Protein AF-A0A0D6JTG6-F1 (afdb_monomer_lite)

Sequence (148 aa):
MIPGYRQSSYSCDGDVGGPLAPGESEPNSEPGVGPLDWSNADSLFADDWMGLNWKPPRRLAAVPPTVPASDGLYRIWNSDSDDCLHYIGMSSNLKSRLQTHRRERDGKSYYSYAQLDNHDALHKRQEVETELIGAHWLECERAPTDQF

Structure (mmCIF, N/CA/C/O backbone):
data_AF-A0A0D6JTG6-F1
#
_entry.id   AF-A0A0D6JTG6-F1
#
loop_
_atom_site.group_PDB
_atom_site.id
_atom_site.type_symbol
_atom_site.label_atom_id
_atom_site.label_alt_id
_atom_site.label_comp_id
_atom_site.label_asym_id
_atom_site.label_entity_id
_atom_site.label_seq_id
_atom_site.pdbx_PDB_ins_code
_atom_site.Cartn_x
_atom_site.Cartn_y
_atom_site.Cartn_z
_atom_site.occupancy
_atom_site.B_iso_or_equiv
_atom_site.auth_seq_id
_atom_site.auth_comp_id
_atom_site.auth_asym_id
_atom_site.auth_atom_id
_atom_site.pdbx_PDB_model_num
ATOM 1 N N . MET A 1 1 ? -7.269 -4.226 28.015 1.00 57.56 1 MET A N 1
ATOM 2 C CA . MET A 1 1 ? -8.423 -3.354 28.315 1.00 57.56 1 MET A CA 1
ATOM 3 C C . MET A 1 1 ? -9.147 -3.859 29.557 1.00 57.56 1 MET A C 1
ATOM 5 O O . MET A 1 1 ? -9.201 -5.069 29.739 1.00 57.56 1 MET A O 1
ATOM 9 N N . ILE A 1 2 ? -9.675 -2.964 30.400 1.00 63.00 2 ILE A N 1
ATOM 10 C CA . ILE A 1 2 ? -10.464 -3.328 31.587 1.00 63.00 2 ILE A CA 1
ATOM 11 C C . ILE A 1 2 ? -11.947 -3.420 31.181 1.00 63.00 2 ILE A C 1
ATOM 13 O O . ILE A 1 2 ? -12.487 -2.425 30.699 1.00 63.00 2 ILE A O 1
ATOM 17 N N . PRO A 1 3 ? -12.615 -4.575 31.353 1.00 67.62 3 PRO A N 1
ATOM 18 C CA . PRO A 1 3 ? -14.038 -4.710 31.049 1.00 67.62 3 PRO A CA 1
ATOM 19 C C . PRO A 1 3 ? -14.885 -3.694 31.827 1.00 67.62 3 PRO A C 1
ATOM 21 O O . PRO A 1 3 ? -14.722 -3.555 33.038 1.00 67.62 3 PRO A O 1
ATOM 24 N N . GLY A 1 4 ? -15.798 -3.003 31.137 1.00 71.06 4 GLY A N 1
ATOM 25 C CA . GLY A 1 4 ? -16.704 -2.026 31.754 1.00 71.06 4 GLY A CA 1
ATOM 26 C C . GLY A 1 4 ? -16.075 -0.664 32.062 1.00 71.06 4 GLY A C 1
ATOM 27 O O . GLY A 1 4 ? -16.620 0.075 32.880 1.00 71.06 4 GLY A O 1
ATOM 28 N N . TYR A 1 5 ? -14.943 -0.322 31.440 1.00 76.62 5 TYR A N 1
ATOM 29 C CA . TYR A 1 5 ? -14.252 0.946 31.664 1.00 76.62 5 TYR A CA 1
ATOM 30 C C . TYR A 1 5 ? -14.013 1.705 30.354 1.00 76.62 5 TYR A C 1
ATOM 32 O O . TYR A 1 5 ? -13.443 1.158 29.410 1.00 76.62 5 TYR A O 1
ATOM 40 N N . ARG A 1 6 ? -14.429 2.973 30.332 1.00 75.81 6 ARG A N 1
ATOM 41 C CA . ARG A 1 6 ? -14.195 3.954 29.276 1.00 75.81 6 ARG A CA 1
ATOM 42 C C . ARG A 1 6 ? -12.810 4.559 29.449 1.00 75.81 6 ARG A C 1
ATOM 44 O O . ARG A 1 6 ? -12.480 5.041 30.536 1.00 75.81 6 ARG A O 1
ATOM 51 N N . GLN A 1 7 ? -11.998 4.550 28.402 1.00 72.31 7 GLN A N 1
ATOM 52 C CA . GLN A 1 7 ? -10.669 5.152 28.449 1.00 72.31 7 GLN A CA 1
ATOM 53 C C . GLN A 1 7 ? -10.772 6.673 28.267 1.00 72.31 7 GLN A C 1
ATOM 55 O O . GLN A 1 7 ? -11.623 7.166 27.533 1.00 72.31 7 GLN A O 1
ATOM 60 N N . SER A 1 8 ? -9.908 7.428 28.949 1.00 72.31 8 SER A N 1
ATOM 61 C CA . SER A 1 8 ? -9.802 8.875 28.732 1.00 72.31 8 SER A CA 1
ATOM 62 C C . SER A 1 8 ? -9.342 9.171 27.305 1.00 72.31 8 SER A C 1
ATOM 64 O O . SER A 1 8 ? -8.446 8.494 26.792 1.00 72.31 8 SER A O 1
ATOM 66 N N . SER A 1 9 ? -9.905 10.208 26.692 1.00 66.31 9 SER A N 1
ATOM 67 C CA . SER A 1 9 ? -9.449 10.712 25.396 1.00 66.31 9 SER A CA 1
ATOM 68 C C . SER A 1 9 ? -8.179 11.558 25.540 1.00 66.31 9 SER A C 1
ATOM 70 O O . SER A 1 9 ? -7.673 11.798 26.643 1.00 66.31 9 SER A O 1
ATOM 72 N N . TYR A 1 10 ? -7.677 12.079 24.417 1.00 65.12 10 TYR A N 1
ATOM 73 C CA . TYR A 1 10 ? -6.710 13.170 24.459 1.00 65.12 10 TYR A CA 1
ATOM 74 C C . TYR A 1 10 ? -7.289 14.365 25.227 1.00 65.12 10 TYR A C 1
ATOM 76 O O . TYR A 1 10 ? -8.498 14.612 25.217 1.00 65.12 10 TYR A O 1
ATOM 84 N N . SER A 1 11 ? -6.418 15.130 25.891 1.00 56.84 11 SER A N 1
ATOM 85 C CA . SER A 1 11 ? -6.822 16.253 26.749 1.00 56.84 11 SER A CA 1
ATOM 86 C C . SER A 1 11 ? -7.569 17.365 26.003 1.00 56.84 11 SER A C 1
ATOM 88 O O . SER A 1 11 ? -8.265 18.150 26.640 1.00 56.84 11 SER A O 1
ATOM 90 N N . CYS A 1 12 ? -7.447 17.427 24.673 1.00 62.97 12 CYS A N 1
ATOM 91 C CA . CYS A 1 12 ? -8.198 18.343 23.817 1.00 62.97 12 CYS A CA 1
ATOM 92 C C . CYS A 1 12 ? -9.671 17.955 23.632 1.00 62.97 12 CYS A C 1
ATOM 94 O O . CYS A 1 12 ? -10.481 18.838 23.368 1.00 62.97 12 CYS A O 1
ATOM 96 N N . ASP A 1 13 ? -10.012 16.675 23.797 1.00 65.50 13 ASP A N 1
ATOM 97 C CA . ASP A 1 13 ? -11.355 16.149 23.518 1.00 65.50 13 ASP A CA 1
ATOM 98 C C . ASP A 1 13 ? -12.244 16.131 24.775 1.00 65.50 13 ASP A C 1
ATOM 100 O O . ASP A 1 13 ? -13.464 16.050 24.679 1.00 65.50 13 ASP A O 1
ATOM 104 N N . GLY A 1 14 ? -11.647 16.289 25.964 1.00 64.75 14 GLY A N 1
ATOM 105 C CA . GLY A 1 14 ? -12.373 16.527 27.216 1.00 64.75 14 GLY A CA 1
ATOM 106 C C . GLY A 1 14 ? -13.062 15.308 27.840 1.00 64.75 14 GLY A C 1
ATOM 107 O O . GLY A 1 14 ? -13.709 15.469 28.877 1.00 64.75 14 GLY A O 1
ATOM 108 N N . ASP A 1 15 ? -12.913 14.101 27.283 1.00 66.94 15 ASP A N 1
ATOM 109 C CA . ASP A 1 15 ? -13.476 12.887 27.874 1.00 66.94 15 ASP A CA 1
ATOM 110 C C . ASP A 1 15 ? -12.576 12.338 28.990 1.00 66.94 15 ASP A C 1
ATOM 112 O O . ASP A 1 15 ? -11.446 11.886 28.777 1.00 66.94 15 ASP A O 1
ATOM 116 N N . VAL A 1 16 ? -13.112 12.338 30.210 1.00 72.56 16 VAL A N 1
ATOM 117 C CA . VAL A 1 16 ? -12.478 11.724 31.381 1.00 72.56 16 VAL A CA 1
ATOM 118 C C . VAL A 1 16 ? -12.899 10.257 31.458 1.00 72.56 16 VAL A C 1
ATOM 120 O O . VAL A 1 16 ? -14.090 9.953 31.488 1.00 72.56 16 VAL A O 1
ATOM 123 N N . GLY A 1 17 ? -11.922 9.349 31.499 1.00 75.50 17 GLY A N 1
ATOM 124 C CA . GLY A 1 17 ? -12.163 7.915 31.625 1.00 75.50 17 GLY A CA 1
ATOM 125 C C . GLY A 1 17 ? -12.903 7.549 32.912 1.00 75.50 17 GLY A C 1
ATOM 126 O O . GLY A 1 17 ? -12.751 8.192 33.954 1.00 75.50 17 GLY A O 1
ATOM 127 N N . GLY A 1 18 ? -13.716 6.499 32.850 1.00 81.50 18 GLY A N 1
ATOM 128 C CA . GLY A 1 18 ? -14.611 6.118 33.937 1.00 81.50 18 GLY A CA 1
ATOM 129 C C . GLY A 1 18 ? -15.398 4.844 33.639 1.00 81.50 18 GLY A C 1
ATOM 130 O O . GLY A 1 18 ? -15.259 4.275 32.563 1.00 81.50 18 GLY A O 1
ATOM 131 N N . PRO A 1 19 ? -16.216 4.353 34.578 1.00 79.94 19 PRO A N 1
ATOM 132 C CA . PRO A 1 19 ? -17.054 3.178 34.351 1.00 79.94 19 PRO A CA 1
ATOM 133 C C . PRO A 1 19 ? -18.032 3.405 33.188 1.00 79.94 19 PRO A C 1
ATOM 135 O O . PRO A 1 19 ? -18.659 4.460 33.120 1.00 79.94 19 PRO A O 1
ATOM 138 N N . LEU A 1 20 ? -18.184 2.413 32.309 1.00 77.31 20 LEU A N 1
ATOM 139 C CA . LEU A 1 20 ? -19.211 2.415 31.261 1.00 77.31 20 LEU A CA 1
ATOM 140 C C . LEU A 1 20 ? -20.590 2.166 31.880 1.00 77.31 20 LEU A C 1
ATOM 142 O O . LEU A 1 20 ? -20.732 1.331 32.782 1.00 77.31 20 LEU A O 1
ATOM 146 N N . ALA A 1 21 ? -21.617 2.857 31.385 1.00 77.75 21 ALA A N 1
ATOM 147 C CA . ALA A 1 21 ? -22.990 2.546 31.761 1.00 77.75 21 ALA A CA 1
ATOM 148 C C . ALA A 1 21 ? -23.427 1.186 31.169 1.00 77.75 21 ALA A C 1
ATOM 150 O O . ALA A 1 21 ? -22.858 0.718 30.177 1.00 77.75 21 ALA A O 1
ATOM 151 N N . PRO A 1 22 ? -24.451 0.521 31.738 1.00 74.88 22 PRO A N 1
ATOM 152 C CA . PRO A 1 22 ? -24.979 -0.716 31.170 1.00 74.88 22 PRO A CA 1
ATOM 153 C C . PRO A 1 22 ? -25.423 -0.516 29.712 1.00 74.88 22 PRO A C 1
ATOM 155 O O . PRO A 1 22 ? -26.343 0.254 29.445 1.00 74.88 22 PRO A O 1
ATOM 158 N N . GLY A 1 23 ? -24.781 -1.225 28.780 1.00 72.44 23 GLY A N 1
ATOM 159 C CA . GLY A 1 23 ? -25.061 -1.137 27.342 1.00 72.44 23 GLY A CA 1
ATOM 160 C C . GLY A 1 23 ? -24.149 -0.191 26.554 1.00 72.44 23 GLY A C 1
ATOM 161 O O . GLY A 1 23 ? -24.258 -0.158 25.332 1.00 72.44 23 GLY A O 1
ATOM 162 N N . GLU A 1 24 ? -23.236 0.531 27.208 1.00 73.19 24 GLU A N 1
ATOM 163 C CA . GLU A 1 24 ? -22.180 1.283 26.525 1.00 73.19 24 GLU A CA 1
ATOM 164 C C . GLU A 1 24 ? -20.966 0.390 26.234 1.00 73.19 24 GLU A C 1
ATOM 166 O O . GLU A 1 24 ? -20.562 -0.438 27.055 1.00 73.19 24 GLU A O 1
ATOM 171 N N . SER A 1 25 ? -20.362 0.579 25.061 1.00 65.88 25 SER A N 1
ATOM 172 C CA . SER A 1 25 ? -19.098 -0.041 24.663 1.00 65.88 25 SER A CA 1
ATOM 173 C C . SER A 1 25 ? -18.026 1.029 24.504 1.00 65.88 25 SER A C 1
ATOM 175 O O . SER A 1 25 ? -18.289 2.086 23.932 1.00 65.88 25 SER A O 1
ATOM 177 N N . GLU A 1 26 ? -16.810 0.751 24.965 1.00 68.88 26 GLU A N 1
ATOM 178 C CA . GLU A 1 26 ? -15.663 1.612 24.689 1.00 68.88 26 GLU A CA 1
ATOM 179 C C . GLU A 1 26 ? -15.258 1.427 23.206 1.00 68.88 26 GLU A C 1
ATOM 181 O O . GLU A 1 26 ? -15.013 0.303 22.776 1.00 68.88 26 GLU A O 1
ATOM 186 N N . PRO A 1 27 ? -15.201 2.484 22.377 1.00 61.56 27 PRO A N 1
ATOM 187 C CA . PRO A 1 27 ? -14.863 2.346 20.954 1.00 61.56 27 PRO A CA 1
ATOM 188 C C . PRO A 1 27 ? -13.476 1.733 20.717 1.00 61.56 27 PRO A C 1
ATOM 190 O O . PRO A 1 27 ? -13.258 1.023 19.740 1.00 61.56 27 PRO A O 1
ATOM 193 N N . ASN A 1 28 ? -12.540 1.939 21.648 1.00 62.94 28 ASN A N 1
ATOM 194 C CA . ASN A 1 28 ? -11.220 1.306 21.606 1.00 62.94 28 ASN A CA 1
ATOM 195 C C . ASN A 1 28 ? -11.238 -0.187 21.999 1.00 62.94 28 ASN A C 1
ATOM 197 O O . ASN A 1 28 ? -10.177 -0.803 22.083 1.00 62.94 28 ASN A O 1
ATOM 201 N N . SER A 1 29 ? -12.411 -0.769 22.298 1.00 66.38 29 SER A N 1
ATOM 202 C CA . SER A 1 29 ? -12.602 -2.198 22.613 1.00 66.38 29 SER A CA 1
ATOM 203 C C . SER A 1 29 ? -12.781 -3.070 21.394 1.00 66.38 29 SER A C 1
ATOM 205 O O . SER A 1 29 ? -12.874 -4.290 21.554 1.00 66.38 29 SER A O 1
ATOM 207 N N . GLU A 1 30 ? -12.932 -2.468 20.216 1.00 72.94 30 GLU A N 1
ATOM 208 C CA . GLU A 1 30 ? -13.185 -3.242 19.018 1.00 72.94 30 GLU A CA 1
ATOM 209 C C . GLU A 1 30 ? -12.064 -4.261 18.784 1.00 72.94 30 GLU A C 1
ATOM 211 O O . GLU A 1 30 ? -10.885 -3.951 18.978 1.00 72.94 30 GLU A O 1
ATOM 216 N N . PRO A 1 31 ? -12.417 -5.501 18.406 1.00 78.75 31 PRO A N 1
ATOM 217 C CA . PRO A 1 31 ? -11.420 -6.483 18.040 1.00 78.75 31 PRO A CA 1
ATOM 218 C C . PRO A 1 31 ? -10.653 -6.006 16.803 1.00 78.75 31 PRO A C 1
ATOM 220 O O . PRO A 1 31 ? -11.234 -5.448 15.865 1.00 78.75 31 PRO A O 1
ATOM 223 N N . GLY A 1 32 ? -9.351 -6.284 16.812 1.00 82.31 32 GLY A N 1
ATOM 224 C CA . GLY A 1 32 ? -8.501 -6.173 15.634 1.00 82.31 32 GLY A CA 1
ATOM 225 C C . GLY A 1 32 ? -8.929 -7.139 14.529 1.00 82.31 32 GLY A C 1
ATOM 226 O O . GLY A 1 32 ? -9.889 -7.905 14.666 1.00 82.31 32 GLY A O 1
ATOM 227 N N . VAL A 1 33 ? -8.206 -7.115 13.416 1.00 85.31 33 VAL A N 1
ATOM 228 C CA . VAL A 1 33 ? -8.586 -7.893 12.226 1.00 85.31 33 VAL A CA 1
ATOM 229 C C . VAL A 1 33 ? -8.169 -9.360 12.316 1.00 85.31 33 VAL A C 1
ATOM 231 O O . VAL A 1 33 ? -8.736 -10.207 11.627 1.00 85.31 33 VAL A O 1
ATOM 234 N N . GLY A 1 34 ? -7.210 -9.665 13.193 1.00 86.12 34 GLY A N 1
ATOM 235 C CA . GLY A 1 34 ? -6.520 -10.952 13.195 1.00 86.12 34 GLY A CA 1
ATOM 236 C C . GLY A 1 34 ? -5.492 -11.050 12.059 1.00 86.12 34 GLY A C 1
ATOM 237 O O . GLY A 1 34 ? -5.339 -10.101 11.292 1.00 86.12 34 GLY A O 1
ATOM 238 N N . PRO A 1 35 ? -4.759 -12.173 11.974 1.00 89.44 35 PRO A N 1
ATOM 239 C CA . PRO A 1 35 ? -3.759 -12.368 10.932 1.00 89.44 35 PRO A CA 1
ATOM 240 C C . PRO A 1 35 ? -4.412 -12.464 9.550 1.00 89.44 35 PRO A C 1
ATOM 242 O O . PRO A 1 35 ? -5.515 -13.003 9.405 1.00 89.44 35 PRO A O 1
ATOM 245 N N . LEU A 1 36 ? -3.699 -11.987 8.534 1.00 93.12 36 LEU A N 1
ATOM 246 C CA . LEU A 1 36 ? -4.042 -12.224 7.134 1.00 93.12 36 LEU A CA 1
ATOM 247 C C . LEU A 1 36 ? -3.972 -13.725 6.788 1.00 93.12 36 LEU A C 1
ATOM 249 O O . LEU A 1 36 ? -3.497 -14.555 7.559 1.00 93.12 36 LEU A O 1
ATOM 253 N N . ASP A 1 37 ? -4.424 -14.084 5.588 1.00 91.19 37 ASP A N 1
ATOM 254 C CA . ASP A 1 37 ? -4.419 -15.474 5.100 1.00 91.19 37 ASP A CA 1
ATOM 255 C C . ASP A 1 37 ? -3.016 -15.962 4.676 1.00 91.19 37 ASP A C 1
ATOM 257 O O . ASP A 1 37 ? -2.801 -17.144 4.440 1.00 91.19 37 ASP A O 1
ATOM 261 N N . TRP A 1 38 ? -2.036 -15.053 4.557 1.00 94.75 38 TRP A N 1
ATOM 262 C CA . TRP A 1 38 ? -0.655 -15.340 4.114 1.00 94.75 38 TRP A CA 1
ATOM 263 C C . TRP A 1 38 ? -0.541 -16.018 2.734 1.00 94.75 38 TRP A C 1
ATOM 265 O O . TRP A 1 38 ? 0.544 -16.426 2.316 1.00 94.75 38 TRP A O 1
ATOM 275 N N . SER A 1 39 ? -1.641 -16.090 1.984 1.00 95.12 39 SER A N 1
ATOM 276 C CA . SER A 1 39 ? -1.665 -16.557 0.603 1.00 95.12 39 SER A CA 1
ATOM 277 C C . SER A 1 39 ? -0.672 -15.763 -0.253 1.00 95.12 39 SER A C 1
ATOM 279 O O . SER A 1 39 ? -0.678 -14.532 -0.246 1.00 95.12 39 SER A O 1
ATOM 281 N N . ASN A 1 40 ? 0.192 -16.476 -0.980 1.00 95.56 40 ASN A N 1
ATOM 282 C CA . ASN A 1 40 ? 1.234 -15.913 -1.847 1.00 95.56 40 ASN A CA 1
ATOM 283 C C . ASN A 1 40 ? 2.190 -14.934 -1.140 1.00 95.56 40 ASN A C 1
ATOM 285 O O . ASN A 1 40 ? 2.602 -13.957 -1.754 1.00 95.56 40 ASN A O 1
ATOM 289 N N . ALA A 1 41 ? 2.529 -15.157 0.137 1.00 95.19 41 ALA A N 1
ATOM 290 C CA . ALA A 1 41 ? 3.341 -14.235 0.946 1.00 95.19 41 ALA A CA 1
ATOM 291 C C . ALA A 1 41 ? 4.691 -13.819 0.316 1.00 95.19 41 ALA A C 1
ATOM 293 O O . ALA A 1 41 ? 5.107 -12.676 0.505 1.00 95.19 41 ALA A O 1
ATOM 294 N N . ASP A 1 42 ? 5.321 -14.705 -0.458 1.00 94.38 42 ASP A N 1
ATOM 295 C CA . ASP A 1 42 ? 6.582 -14.495 -1.195 1.00 94.38 42 ASP A CA 1
ATOM 296 C C . ASP A 1 42 ? 6.412 -13.675 -2.490 1.00 94.38 42 ASP A C 1
ATOM 298 O O . ASP A 1 42 ? 7.357 -13.147 -3.069 1.00 94.38 42 ASP A O 1
ATOM 302 N N . SER A 1 43 ? 5.178 -13.516 -2.962 1.00 94.81 43 SER A N 1
ATOM 303 C CA . SER A 1 43 ? 4.874 -12.915 -4.256 1.00 94.81 43 SER A CA 1
ATOM 304 C C . SER A 1 43 ? 4.383 -11.476 -4.088 1.00 94.81 43 SER A C 1
ATOM 306 O O . SER A 1 43 ? 3.211 -11.165 -4.306 1.00 94.81 43 SER A O 1
ATOM 308 N N . LEU A 1 44 ? 5.301 -10.567 -3.739 1.00 95.00 44 LEU A N 1
ATOM 309 C CA . LEU A 1 44 ? 5.025 -9.165 -3.362 1.00 95.00 44 LEU A CA 1
ATOM 310 C C . LEU A 1 44 ? 4.182 -8.357 -4.356 1.00 95.00 44 LEU A C 1
ATOM 312 O O . LEU A 1 44 ? 3.557 -7.364 -3.974 1.00 95.00 44 LEU A O 1
ATOM 316 N N . PHE A 1 45 ? 4.188 -8.744 -5.632 1.00 95.12 45 PHE A N 1
ATOM 317 C CA . PHE A 1 45 ? 3.475 -8.067 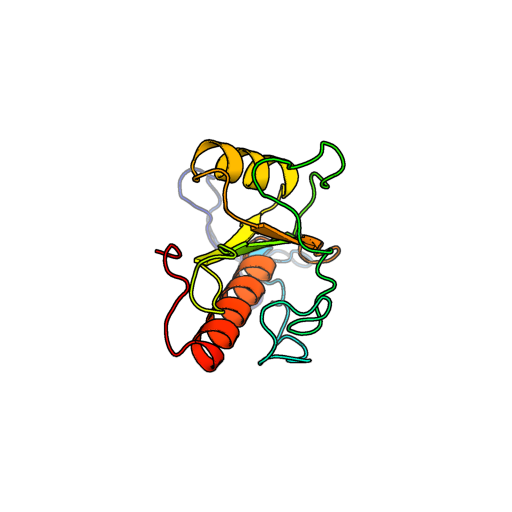-6.718 1.00 95.12 45 PHE A CA 1
ATOM 318 C C . PHE A 1 45 ? 2.231 -8.819 -7.194 1.00 95.12 45 PHE A C 1
ATOM 320 O O . PHE A 1 45 ? 1.550 -8.327 -8.093 1.00 95.12 45 PHE A O 1
ATOM 327 N N . ALA A 1 46 ? 1.914 -9.975 -6.604 1.00 96.12 46 ALA A N 1
ATOM 328 C CA . ALA A 1 46 ? 0.733 -10.747 -6.960 1.00 96.12 46 ALA A CA 1
ATOM 329 C C . ALA A 1 46 ? -0.551 -9.946 -6.696 1.00 96.12 46 ALA A C 1
ATOM 331 O O . ALA A 1 46 ? -0.620 -9.129 -5.766 1.00 96.12 46 ALA A O 1
ATOM 332 N N . ASP A 1 47 ? -1.564 -10.173 -7.532 1.00 96.88 47 ASP A N 1
ATOM 333 C CA . ASP A 1 47 ? -2.872 -9.514 -7.428 1.00 96.88 47 ASP A CA 1
ATOM 334 C C . ASP A 1 47 ? -3.681 -10.011 -6.209 1.00 96.88 47 ASP A C 1
ATOM 336 O O . ASP A 1 47 ? -4.655 -9.380 -5.808 1.00 96.88 47 ASP A O 1
ATOM 340 N N . ASP A 1 48 ? -3.252 -11.110 -5.588 1.00 96.88 48 ASP A N 1
ATOM 341 C CA . ASP A 1 48 ? -3.826 -11.745 -4.396 1.00 96.88 48 ASP A CA 1
ATOM 342 C C . ASP A 1 48 ? -2.824 -11.847 -3.223 1.00 96.88 48 ASP A C 1
ATOM 344 O O . ASP A 1 48 ? -3.024 -12.632 -2.295 1.00 96.88 48 ASP A O 1
ATOM 348 N N . TRP A 1 49 ? -1.748 -11.048 -3.245 1.00 97.69 49 TRP A N 1
ATOM 349 C CA . TRP A 1 49 ? -0.713 -11.036 -2.202 1.00 97.69 49 TRP A CA 1
ATOM 350 C C . TRP A 1 49 ? -1.311 -10.860 -0.797 1.00 97.69 49 TRP A C 1
ATOM 352 O O . TRP A 1 49 ? -2.056 -9.907 -0.538 1.00 97.69 49 TRP A O 1
ATOM 362 N N . MET A 1 50 ? -0.962 -11.780 0.105 1.00 96.69 50 MET A N 1
ATOM 363 C CA . MET A 1 50 ? -1.454 -11.880 1.484 1.00 96.69 50 MET A CA 1
ATOM 364 C C . MET A 1 50 ? -2.984 -12.028 1.587 1.00 96.69 50 MET A C 1
ATOM 366 O O . MET A 1 50 ? -3.594 -11.611 2.571 1.00 96.69 50 MET A O 1
ATOM 370 N N . GLY A 1 51 ? -3.621 -12.609 0.563 1.00 95.31 51 GLY A N 1
ATOM 371 C CA . GLY A 1 51 ? -5.072 -12.822 0.503 1.00 95.31 51 GLY A CA 1
ATOM 372 C C . GLY A 1 51 ? -5.886 -11.558 0.200 1.00 95.31 51 GLY A C 1
ATOM 373 O O . GLY A 1 51 ? -7.114 -11.566 0.308 1.00 95.31 51 GLY A O 1
ATOM 374 N N . LEU A 1 52 ? -5.229 -10.457 -0.177 1.00 95.69 52 LEU A N 1
ATOM 375 C CA . LEU A 1 52 ? -5.875 -9.179 -0.477 1.00 95.69 52 LEU A CA 1
ATOM 376 C C . LEU A 1 52 ? -6.081 -9.001 -1.984 1.00 95.69 52 LEU A C 1
ATOM 378 O O . LEU A 1 52 ? -5.209 -9.318 -2.778 1.00 95.69 52 LEU A O 1
ATOM 382 N N . ASN A 1 53 ? -7.211 -8.414 -2.389 1.00 96.06 53 ASN A N 1
ATOM 383 C CA . ASN A 1 53 ? -7.535 -8.151 -3.799 1.00 96.06 53 ASN A CA 1
ATOM 384 C C . ASN A 1 53 ? -6.853 -6.867 -4.310 1.00 96.06 53 ASN A C 1
ATOM 386 O O . ASN A 1 53 ? -7.477 -5.798 -4.397 1.00 96.06 53 ASN A O 1
ATOM 390 N N . TRP A 1 54 ? -5.567 -6.974 -4.635 1.00 97.75 54 TRP A N 1
ATOM 391 C CA . TRP A 1 54 ? -4.768 -5.897 -5.203 1.00 97.75 54 TRP A CA 1
ATOM 392 C C . TRP A 1 54 ? -5.178 -5.612 -6.646 1.00 97.75 54 TRP A C 1
ATOM 394 O O . TRP A 1 54 ? -5.336 -6.497 -7.482 1.00 97.75 54 TRP A O 1
ATOM 404 N N . LYS A 1 55 ? -5.348 -4.331 -6.976 1.00 97.12 55 LYS A N 1
ATOM 405 C CA . LYS A 1 55 ? -5.646 -3.925 -8.351 1.00 97.12 55 LYS A CA 1
ATOM 406 C C . LYS A 1 55 ? -4.404 -4.016 -9.237 1.00 97.12 55 LYS A C 1
ATOM 408 O O . LYS A 1 55 ? -3.307 -3.728 -8.749 1.00 97.12 55 LYS A O 1
ATOM 413 N N . PRO A 1 56 ? -4.580 -4.282 -10.547 1.00 96.00 56 PRO A N 1
ATOM 414 C CA . PRO A 1 56 ? -3.463 -4.356 -11.474 1.00 96.00 56 PRO A CA 1
ATOM 415 C C . PRO A 1 56 ? -2.559 -3.120 -11.388 1.00 96.00 56 PRO A C 1
ATOM 417 O O . PRO A 1 56 ? -3.075 -1.995 -11.274 1.00 96.00 56 PRO A O 1
ATOM 420 N N . PRO A 1 57 ? -1.232 -3.308 -11.460 1.00 95.12 57 PRO A N 1
ATOM 421 C CA . PRO A 1 57 ? -0.262 -2.241 -11.284 1.00 95.12 57 PRO A CA 1
ATOM 422 C C . PRO A 1 57 ? -0.428 -1.147 -12.340 1.00 95.12 57 PRO A C 1
ATOM 424 O O . PRO A 1 57 ? -0.683 -1.406 -13.518 1.00 95.12 57 PRO A O 1
ATOM 427 N N . ARG A 1 58 ? -0.263 0.111 -11.926 1.00 95.12 58 ARG A N 1
ATOM 428 C CA . ARG A 1 58 ? -0.313 1.282 -12.814 1.00 95.12 58 ARG A CA 1
ATOM 429 C C . ARG A 1 58 ? 0.826 2.235 -12.502 1.00 95.12 58 ARG A C 1
ATOM 431 O O . ARG A 1 58 ? 1.329 2.268 -11.387 1.00 95.12 58 ARG A O 1
ATOM 438 N N . ARG A 1 59 ? 1.201 3.065 -13.476 1.00 94.81 59 ARG A N 1
ATOM 439 C CA . ARG A 1 59 ? 2.172 4.142 -13.245 1.00 94.81 59 ARG A CA 1
ATOM 440 C C . ARG A 1 59 ? 1.600 5.174 -12.283 1.00 94.81 59 ARG A C 1
ATOM 442 O O . ARG A 1 59 ? 0.508 5.695 -12.517 1.00 94.81 59 ARG A O 1
ATOM 449 N N . LEU A 1 60 ? 2.375 5.538 -11.268 1.00 94.75 60 LEU A N 1
ATOM 450 C CA . LEU A 1 60 ? 2.015 6.562 -10.290 1.00 94.75 60 LEU A CA 1
ATOM 451 C C . LEU A 1 60 ? 1.841 7.934 -10.953 1.00 94.75 60 LEU A C 1
ATOM 453 O O . LEU A 1 60 ? 0.934 8.678 -10.602 1.00 94.75 60 LEU A O 1
ATOM 457 N N . ALA A 1 61 ? 2.601 8.242 -12.007 1.00 93.94 61 ALA A N 1
ATOM 458 C CA . ALA A 1 61 ? 2.394 9.456 -12.803 1.00 93.94 61 ALA A CA 1
ATOM 459 C C . ALA A 1 61 ? 0.975 9.563 -13.412 1.00 93.94 61 ALA A C 1
ATOM 461 O O . ALA A 1 61 ? 0.499 10.663 -13.696 1.00 93.94 61 ALA A O 1
ATOM 462 N N . ALA A 1 62 ? 0.279 8.434 -13.583 1.00 91.50 62 ALA A N 1
ATOM 463 C CA . ALA A 1 62 ? -1.002 8.327 -14.272 1.00 91.50 62 ALA A CA 1
ATOM 464 C C . ALA A 1 62 ? -2.159 7.896 -13.348 1.00 91.50 62 ALA A C 1
ATOM 466 O O . ALA A 1 62 ? -3.063 7.197 -13.806 1.00 91.50 62 ALA A O 1
ATOM 467 N N . VAL A 1 63 ? -2.162 8.306 -12.066 1.00 92.44 63 VAL A N 1
ATOM 468 C CA . VAL A 1 63 ? -3.291 8.024 -11.150 1.00 92.44 63 VAL A CA 1
ATOM 469 C C . VAL A 1 63 ? -4.610 8.539 -11.758 1.00 92.44 63 VAL A C 1
ATOM 471 O O . VAL A 1 63 ? -4.792 9.758 -11.872 1.00 92.44 63 VAL A O 1
ATOM 474 N N . PRO A 1 64 ? -5.551 7.650 -12.129 1.00 91.75 64 PRO A N 1
ATOM 475 C CA . PRO A 1 64 ? -6.798 8.037 -12.764 1.00 91.75 64 PRO A CA 1
ATOM 476 C C . PRO A 1 64 ? -7.806 8.563 -11.731 1.00 91.75 64 PRO A C 1
ATOM 478 O O . PRO A 1 64 ? -7.744 8.215 -10.548 1.00 91.75 64 PRO A O 1
ATOM 481 N N . PRO A 1 65 ? -8.810 9.342 -12.165 1.00 89.44 65 PRO A N 1
ATOM 482 C CA . PRO A 1 65 ? -9.867 9.828 -11.280 1.00 89.44 65 PRO A CA 1
ATOM 483 C C . PRO A 1 65 ? -10.758 8.713 -10.710 1.00 89.44 65 PRO A C 1
ATOM 485 O O . PRO A 1 65 ? -11.473 8.980 -9.744 1.00 89.44 65 PRO A O 1
ATOM 488 N N . THR A 1 66 ? -10.705 7.508 -11.294 1.00 92.50 66 THR A N 1
ATOM 489 C CA . THR A 1 66 ? -11.479 6.314 -10.916 1.00 92.50 66 THR A CA 1
ATOM 490 C C . THR A 1 66 ? -10.938 5.584 -9.690 1.00 92.50 66 THR A C 1
ATOM 492 O O . THR A 1 66 ? -11.576 4.641 -9.237 1.00 92.50 66 THR A O 1
ATOM 495 N N . VAL A 1 67 ? -9.763 5.962 -9.172 1.00 94.62 67 VAL A N 1
ATOM 496 C CA . VAL A 1 67 ? -9.293 5.433 -7.884 1.00 94.62 67 VAL A CA 1
ATOM 497 C C . VAL A 1 67 ? -10.316 5.807 -6.805 1.00 94.62 67 VAL A C 1
ATOM 499 O O . VAL A 1 67 ? -10.725 6.973 -6.751 1.00 94.62 67 VAL A O 1
ATOM 502 N N . PRO A 1 68 ? -10.743 4.851 -5.966 1.00 94.12 68 PRO A N 1
ATOM 503 C CA . PRO A 1 68 ? -11.759 5.097 -4.956 1.00 94.12 68 PRO A CA 1
ATOM 504 C C . PRO A 1 68 ? -11.264 6.085 -3.894 1.00 94.12 68 PRO A C 1
ATOM 506 O O . PRO A 1 68 ? -10.099 6.087 -3.497 1.00 94.12 68 PRO A O 1
ATOM 509 N N . ALA A 1 69 ? -12.173 6.930 -3.414 1.00 94.62 69 ALA A N 1
ATOM 510 C CA . ALA A 1 69 ? -11.958 7.782 -2.246 1.00 94.62 69 ALA A CA 1
ATOM 511 C C . ALA A 1 69 ? -12.426 7.057 -0.972 1.00 94.62 69 ALA A C 1
ATOM 513 O O . ALA A 1 69 ? -13.199 7.610 -0.198 1.00 94.62 69 ALA A O 1
ATOM 514 N N . SER A 1 70 ? -12.014 5.798 -0.825 1.00 92.81 70 SER A N 1
ATOM 515 C CA . SER A 1 70 ? -12.358 4.925 0.297 1.00 92.81 70 SER A CA 1
ATOM 516 C C . SER A 1 70 ? -11.107 4.479 1.042 1.00 92.81 70 SER A C 1
ATOM 518 O O . SER A 1 70 ? -9.977 4.692 0.576 1.00 92.81 70 SER A O 1
ATOM 520 N N . ASP A 1 71 ? -11.350 3.801 2.156 1.00 93.81 71 ASP A N 1
ATOM 521 C CA . ASP A 1 71 ? -10.344 3.134 2.959 1.00 93.81 71 ASP A CA 1
ATOM 522 C C . ASP A 1 71 ? -9.648 2.010 2.180 1.00 93.81 71 ASP A C 1
ATOM 524 O O . ASP A 1 71 ? -10.256 1.309 1.359 1.00 93.81 71 ASP A O 1
ATOM 528 N N . GLY A 1 72 ? -8.356 1.836 2.443 1.00 95.31 72 GLY A N 1
ATOM 529 C CA . GLY A 1 72 ? -7.597 0.712 1.922 1.00 95.31 72 GLY A CA 1
ATOM 530 C C . GLY A 1 72 ? -6.089 0.843 2.078 1.00 95.31 72 GLY A C 1
ATOM 531 O O . GLY A 1 72 ? -5.574 1.715 2.783 1.00 95.31 72 GLY A O 1
ATOM 532 N N . LEU A 1 73 ? -5.397 -0.046 1.377 1.00 97.06 73 LEU A N 1
ATOM 533 C CA . LEU A 1 73 ? -3.947 -0.190 1.356 1.00 97.06 73 LEU A CA 1
ATOM 534 C C . LEU A 1 73 ? -3.407 0.128 -0.031 1.00 97.06 73 LEU A C 1
ATOM 536 O O . LEU A 1 73 ? -4.100 -0.028 -1.039 1.00 97.06 73 LEU A O 1
ATOM 540 N N . TYR A 1 74 ? -2.153 0.543 -0.096 1.00 97.69 74 TYR A N 1
ATOM 541 C CA . TYR A 1 74 ? -1.433 0.745 -1.340 1.00 97.69 74 TYR A CA 1
ATOM 542 C C . TYR A 1 74 ? 0.031 0.344 -1.191 1.00 97.69 74 TYR A C 1
ATOM 544 O O . TYR A 1 74 ? 0.617 0.439 -0.116 1.00 97.69 74 TYR A O 1
ATOM 552 N N . ARG A 1 75 ? 0.620 -0.085 -2.304 1.00 97.75 75 ARG A N 1
ATOM 553 C CA . ARG A 1 75 ? 2.036 -0.433 -2.423 1.00 97.75 75 ARG A CA 1
ATOM 554 C C . ARG A 1 75 ? 2.650 0.332 -3.592 1.00 97.75 75 ARG A C 1
ATOM 556 O O . ARG A 1 75 ? 1.966 0.549 -4.596 1.00 97.75 75 ARG A O 1
ATOM 563 N N . ILE A 1 76 ? 3.896 0.777 -3.447 1.00 96.44 76 ILE A N 1
ATOM 564 C CA . ILE A 1 76 ? 4.645 1.567 -4.438 1.00 96.44 76 ILE A CA 1
ATOM 565 C C . ILE A 1 76 ? 6.035 0.956 -4.614 1.00 96.44 76 ILE A C 1
ATOM 567 O O . ILE A 1 76 ? 6.658 0.534 -3.642 1.00 96.44 76 ILE A O 1
ATOM 571 N N . TRP A 1 77 ? 6.517 0.913 -5.852 1.00 95.31 77 TRP A N 1
ATOM 572 C CA . TRP A 1 77 ? 7.842 0.407 -6.220 1.00 95.31 77 TRP A CA 1
ATOM 573 C C . TRP A 1 77 ? 8.300 1.031 -7.538 1.00 95.31 77 TRP A C 1
ATOM 575 O O . TRP A 1 77 ? 7.498 1.648 -8.244 1.00 95.31 77 TRP A O 1
ATOM 585 N N . ASN A 1 78 ? 9.571 0.866 -7.892 1.00 91.56 78 ASN A N 1
ATOM 586 C CA . ASN A 1 78 ? 10.085 1.233 -9.209 1.00 91.56 78 ASN A CA 1
ATOM 587 C C . ASN A 1 78 ? 10.254 -0.030 -10.070 1.00 91.56 78 ASN A C 1
ATOM 589 O O . ASN A 1 78 ? 10.556 -1.095 -9.554 1.00 91.56 78 ASN A O 1
ATOM 593 N N . SER A 1 79 ? 10.055 0.066 -11.391 1.00 79.75 79 SER A N 1
ATOM 594 C CA . SER A 1 79 ? 10.328 -1.071 -12.297 1.00 79.75 79 SER A CA 1
ATOM 595 C C . SER A 1 79 ? 11.815 -1.338 -12.503 1.00 79.75 79 SER A C 1
ATOM 597 O O . SER A 1 79 ? 12.182 -2.392 -13.006 1.00 79.75 79 SER A O 1
ATOM 599 N N . ASP A 1 80 ? 12.643 -0.343 -12.190 1.00 74.81 80 ASP A N 1
ATOM 600 C CA . ASP A 1 80 ? 14.076 -0.339 -12.479 1.00 74.81 80 ASP A CA 1
ATOM 601 C C . ASP A 1 80 ? 14.908 -0.728 -11.239 1.00 74.81 80 ASP A C 1
ATOM 603 O O . ASP A 1 80 ? 16.135 -0.737 -11.304 1.00 74.81 80 ASP A O 1
ATOM 607 N N . SER A 1 81 ? 14.253 -0.970 -10.097 1.00 66.44 81 SER A N 1
ATOM 608 C CA . SER A 1 81 ? 14.875 -1.344 -8.823 1.00 66.44 81 SER A CA 1
ATOM 609 C C . SER A 1 81 ? 14.793 -2.847 -8.580 1.00 66.44 81 SER A C 1
ATOM 611 O O . SER A 1 81 ? 14.034 -3.539 -9.253 1.00 66.44 81 SER A O 1
ATOM 613 N N . ASP A 1 82 ? 15.535 -3.310 -7.568 1.00 66.75 82 ASP A N 1
ATOM 614 C CA . ASP A 1 82 ? 15.393 -4.636 -6.958 1.00 66.75 82 ASP A CA 1
ATOM 615 C C . ASP A 1 82 ? 13.907 -5.003 -6.807 1.00 66.75 82 ASP A C 1
ATOM 617 O O . ASP A 1 82 ? 13.101 -4.104 -6.543 1.00 66.75 82 ASP A O 1
ATOM 621 N N . ASP A 1 83 ? 13.568 -6.289 -6.950 1.00 84.75 83 ASP A N 1
ATOM 622 C CA . ASP A 1 83 ? 12.215 -6.883 -6.936 1.00 84.75 83 ASP A CA 1
ATOM 623 C C . ASP A 1 83 ? 11.468 -6.736 -5.583 1.00 84.75 83 ASP A C 1
ATOM 625 O O . ASP A 1 83 ? 10.798 -7.639 -5.096 1.00 84.75 83 ASP A O 1
ATOM 629 N N . CYS A 1 84 ? 11.567 -5.568 -4.956 1.00 94.31 84 CYS A N 1
ATOM 630 C CA . CYS A 1 84 ? 11.096 -5.218 -3.633 1.00 94.31 84 CYS A CA 1
ATOM 631 C C . CYS A 1 84 ? 10.239 -3.952 -3.677 1.00 94.31 84 CYS A C 1
ATOM 633 O O . CYS A 1 84 ? 10.454 -3.022 -4.459 1.00 94.31 84 CYS A O 1
ATOM 635 N N . LEU A 1 85 ? 9.274 -3.882 -2.762 1.00 95.75 85 LEU A N 1
ATOM 636 C CA . LEU A 1 85 ? 8.468 -2.683 -2.566 1.00 95.75 85 LEU A CA 1
ATOM 637 C C . LEU A 1 85 ? 9.307 -1.553 -1.956 1.00 95.75 85 LEU A C 1
ATOM 639 O O . LEU A 1 85 ? 10.136 -1.773 -1.076 1.00 95.75 85 LEU A O 1
ATOM 643 N N . HIS A 1 86 ? 9.066 -0.328 -2.418 1.00 95.25 86 HIS A N 1
ATOM 644 C CA . HIS A 1 86 ? 9.659 0.885 -1.850 1.00 95.25 86 HIS A CA 1
ATOM 645 C C . HIS A 1 86 ? 8.823 1.434 -0.699 1.00 95.25 86 HIS A C 1
ATOM 647 O O . HIS A 1 86 ? 9.357 2.078 0.199 1.00 95.25 86 HIS A O 1
ATOM 653 N N . TYR A 1 87 ? 7.508 1.220 -0.751 1.00 96.44 87 TYR A N 1
ATOM 654 C CA . TYR A 1 87 ? 6.586 1.755 0.236 1.00 96.44 87 TYR A CA 1
ATOM 655 C C . TYR A 1 87 ? 5.317 0.913 0.321 1.00 96.44 87 TYR A C 1
ATOM 657 O O . TYR A 1 87 ? 4.733 0.566 -0.712 1.00 96.44 87 TYR A O 1
ATOM 665 N N . ILE A 1 88 ? 4.861 0.656 1.543 1.00 98.06 88 ILE A N 1
ATOM 666 C CA 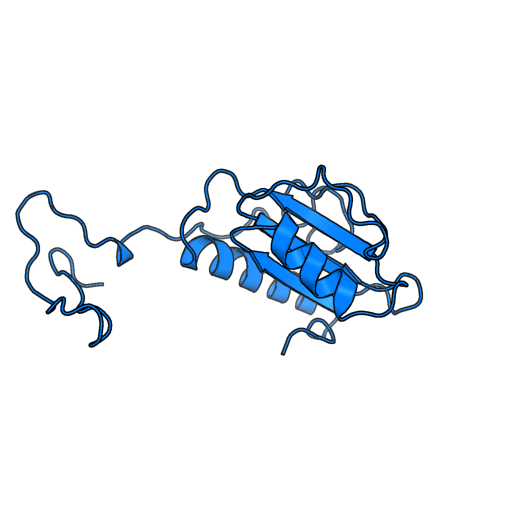. ILE A 1 88 ? 3.549 0.088 1.851 1.00 98.06 88 ILE A CA 1
ATOM 667 C C . ILE A 1 88 ? 2.832 1.090 2.751 1.00 98.06 88 ILE A C 1
ATOM 669 O O . ILE A 1 88 ? 3.419 1.630 3.687 1.00 98.06 88 ILE A O 1
ATOM 673 N N . GLY A 1 89 ? 1.577 1.386 2.425 1.00 96.88 89 GLY A N 1
ATOM 674 C CA . GLY A 1 89 ? 0.814 2.408 3.120 1.00 96.88 89 GLY A CA 1
ATOM 675 C C . GLY A 1 89 ? -0.654 2.061 3.285 1.00 96.88 89 GLY A C 1
ATOM 676 O O . GLY A 1 89 ? -1.250 1.425 2.415 1.00 96.88 89 GLY A O 1
ATOM 677 N N . MET A 1 90 ? -1.273 2.592 4.335 1.00 95.88 90 MET A N 1
ATOM 678 C CA . MET A 1 90 ? -2.732 2.653 4.471 1.00 95.88 90 MET A CA 1
ATOM 679 C C . MET A 1 90 ? -3.287 4.076 4.317 1.00 95.88 90 MET A C 1
ATOM 681 O O . MET A 1 90 ? -2.577 5.083 4.423 1.00 95.88 90 MET A O 1
ATOM 685 N N . SER A 1 91 ? -4.574 4.182 3.987 1.00 95.25 91 SER A N 1
ATOM 686 C CA . SER A 1 91 ? -5.282 5.460 3.946 1.00 95.25 91 SER A CA 1
ATOM 687 C C . SER A 1 91 ? -6.781 5.271 4.105 1.00 95.25 91 SER A C 1
ATOM 689 O O . SER A 1 91 ? -7.322 4.279 3.627 1.00 95.25 91 SER A O 1
ATOM 691 N N . SER A 1 92 ? -7.458 6.269 4.681 1.00 93.69 92 SER A N 1
ATOM 692 C CA . SER A 1 92 ? -8.916 6.3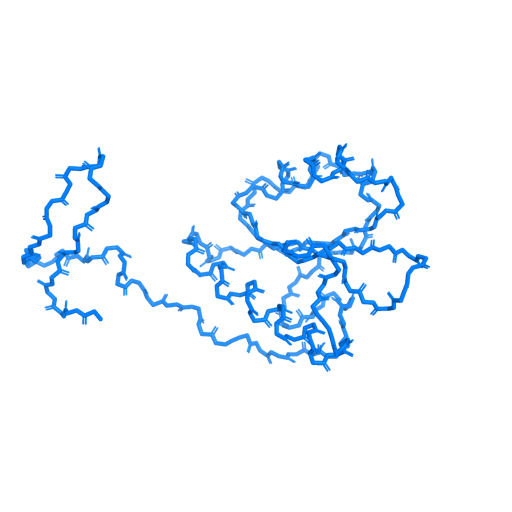84 4.590 1.00 93.69 92 SER A CA 1
ATOM 693 C C . SER A 1 92 ? -9.412 7.000 3.271 1.00 93.69 92 SER A C 1
ATOM 695 O O . SER A 1 92 ? -10.603 7.105 2.989 1.00 93.69 92 SER A O 1
ATOM 697 N N . ASN A 1 93 ? -8.482 7.474 2.438 1.00 94.75 93 ASN A N 1
ATOM 698 C CA . ASN A 1 93 ? -8.783 8.055 1.142 1.00 94.75 93 ASN A CA 1
ATOM 699 C C . ASN A 1 93 ? -7.651 7.741 0.161 1.00 94.75 93 ASN A C 1
ATOM 701 O O . ASN A 1 93 ? -6.753 8.560 -0.077 1.00 94.75 93 ASN A O 1
ATOM 705 N N . LEU A 1 94 ? -7.716 6.543 -0.427 1.00 95.94 94 LEU A N 1
ATOM 706 C CA . LEU A 1 94 ? -6.730 6.053 -1.395 1.00 95.94 94 LEU A CA 1
ATOM 707 C C . LEU A 1 94 ? -6.472 7.054 -2.526 1.00 95.94 94 LEU A C 1
ATOM 709 O O . LEU A 1 94 ? -5.319 7.330 -2.862 1.00 95.94 94 LEU A O 1
ATOM 713 N N . LYS A 1 95 ? -7.533 7.651 -3.084 1.00 96.38 95 LYS A N 1
ATOM 714 C CA . LYS A 1 95 ? -7.421 8.665 -4.139 1.00 96.38 95 LYS A CA 1
ATOM 715 C C . LYS A 1 95 ? -6.550 9.841 -3.715 1.00 96.38 95 LYS A C 1
ATOM 717 O O . LYS A 1 95 ? -5.618 10.183 -4.437 1.00 96.38 95 LYS A O 1
ATOM 722 N N . SER A 1 96 ? -6.847 10.468 -2.579 1.00 96.00 96 SER A N 1
ATOM 723 C CA . SER A 1 96 ? -6.088 11.623 -2.091 1.00 96.00 96 SER A CA 1
ATOM 724 C C . SER A 1 96 ? -4.631 11.247 -1.822 1.00 96.00 96 SER A C 1
ATOM 726 O O . SER A 1 96 ? -3.715 11.915 -2.301 1.00 96.00 96 SER A O 1
ATOM 728 N N . ARG A 1 97 ? -4.400 10.116 -1.144 1.00 96.50 97 ARG A N 1
ATOM 729 C CA . ARG A 1 97 ? -3.053 9.686 -0.756 1.00 96.50 97 ARG A CA 1
ATOM 730 C C . ARG A 1 97 ? -2.165 9.353 -1.955 1.00 96.50 97 ARG A C 1
ATOM 732 O O . ARG A 1 97 ? -1.022 9.798 -2.002 1.00 96.50 97 ARG A O 1
ATOM 739 N N . LEU A 1 98 ? -2.690 8.646 -2.956 1.00 96.62 98 LEU A N 1
ATOM 740 C CA . LEU A 1 98 ? -1.951 8.344 -4.187 1.00 96.62 98 LEU A CA 1
ATOM 741 C C . LEU A 1 98 ? -1.665 9.605 -5.015 1.00 96.62 98 LEU A C 1
ATOM 743 O O . LEU A 1 98 ? -0.615 9.710 -5.646 1.00 96.62 98 LEU A O 1
ATOM 747 N N . GLN A 1 99 ? -2.566 10.592 -4.993 1.00 95.25 99 GLN A N 1
ATOM 748 C CA . GLN A 1 99 ? -2.333 11.889 -5.633 1.00 95.25 99 GLN A CA 1
ATOM 749 C C . GLN A 1 99 ? -1.218 12.688 -4.949 1.00 95.25 99 GLN A C 1
ATOM 751 O O . GLN A 1 99 ? -0.469 13.376 -5.644 1.00 95.25 99 GLN A O 1
ATOM 756 N N . THR A 1 100 ? -1.090 12.590 -3.624 1.00 95.62 100 THR A N 1
ATOM 757 C CA . THR A 1 100 ? 0.034 13.166 -2.870 1.00 95.62 100 THR A CA 1
ATOM 758 C C . THR A 1 100 ? 1.350 12.505 -3.268 1.00 95.62 100 THR A C 1
ATOM 760 O O . THR A 1 100 ? 2.236 13.198 -3.758 1.00 95.62 100 THR A O 1
ATOM 763 N N . HIS A 1 101 ? 1.433 11.169 -3.216 1.00 95.31 101 HIS A N 1
ATOM 764 C CA . HIS A 1 101 ? 2.635 10.433 -3.642 1.00 95.31 101 HIS A CA 1
ATOM 765 C C . HIS A 1 101 ? 3.038 10.745 -5.084 1.00 95.31 101 HIS A C 1
ATOM 767 O O . HIS A 1 101 ? 4.217 10.918 -5.372 1.00 95.31 101 HIS A O 1
ATOM 773 N N . ARG A 1 102 ? 2.068 10.896 -5.997 1.00 94.50 102 ARG A N 1
ATOM 774 C CA . ARG A 1 102 ? 2.332 11.315 -7.383 1.00 94.50 102 ARG A CA 1
ATOM 775 C C . ARG A 1 102 ? 3.058 12.661 -7.479 1.00 94.50 102 ARG A C 1
ATOM 777 O O . ARG A 1 102 ? 3.803 12.867 -8.428 1.00 94.50 102 ARG A O 1
ATOM 784 N N . ARG A 1 103 ? 2.790 13.599 -6.567 1.00 92.56 103 ARG A N 1
ATOM 785 C CA . ARG A 1 103 ? 3.424 14.930 -6.561 1.00 92.56 103 ARG A CA 1
ATOM 786 C C . ARG A 1 103 ? 4.817 14.909 -5.935 1.00 92.56 103 ARG A C 1
ATOM 788 O O . ARG A 1 103 ? 5.624 15.765 -6.271 1.00 92.56 103 ARG A O 1
ATOM 795 N N . GLU A 1 104 ? 5.061 13.973 -5.025 1.00 91.44 104 GLU A N 1
ATOM 796 C CA . GLU A 1 104 ? 6.286 13.893 -4.224 1.00 91.44 104 GLU A CA 1
ATOM 797 C C . GLU A 1 104 ? 7.355 12.986 -4.849 1.00 91.44 104 GLU A C 1
ATOM 799 O O . GLU A 1 104 ? 8.542 13.194 -4.610 1.00 91.44 104 GLU A O 1
ATOM 804 N N . ARG A 1 105 ? 6.955 11.996 -5.657 1.00 88.44 105 ARG A N 1
ATOM 805 C CA . ARG A 1 105 ? 7.850 10.975 -6.223 1.00 88.44 105 ARG A CA 1
ATOM 806 C C . ARG A 1 105 ? 8.216 11.242 -7.679 1.00 88.44 105 ARG A C 1
ATOM 808 O O . ARG A 1 105 ? 7.490 11.912 -8.418 1.00 88.44 105 ARG A O 1
ATOM 815 N N . ASP A 1 106 ? 9.340 10.672 -8.109 1.00 73.25 106 ASP A N 1
ATOM 816 C CA . ASP A 1 106 ? 9.724 10.679 -9.512 1.00 73.25 106 ASP A CA 1
ATOM 817 C C . ASP A 1 106 ? 8.728 9.828 -10.320 1.00 73.25 106 ASP A C 1
ATOM 819 O O . ASP A 1 106 ? 8.271 8.768 -9.902 1.00 73.25 106 ASP A O 1
ATOM 823 N N . GLY A 1 107 ? 8.303 10.309 -11.490 1.00 79.38 107 GLY A N 1
ATOM 824 C CA . GLY A 1 107 ? 7.195 9.712 -12.256 1.00 79.38 107 GLY A CA 1
ATOM 825 C C . GLY A 1 107 ? 7.432 8.288 -12.797 1.00 79.38 107 GLY A C 1
ATOM 826 O O . GLY A 1 107 ? 6.683 7.842 -13.669 1.00 79.38 107 GLY A O 1
ATOM 827 N N . LYS A 1 108 ? 8.480 7.602 -12.333 1.00 88.81 108 LYS A N 1
ATOM 828 C CA . LYS A 1 108 ? 8.878 6.241 -12.699 1.00 88.81 108 LYS A CA 1
ATOM 829 C C . LYS A 1 108 ? 8.220 5.168 -11.833 1.00 88.81 108 LYS A C 1
ATOM 831 O O . LYS A 1 108 ? 8.149 4.023 -12.272 1.00 88.81 108 LYS A O 1
ATOM 836 N N . SER A 1 109 ? 7.711 5.524 -10.654 1.00 93.44 109 SER A N 1
ATOM 837 C CA . SER A 1 109 ? 7.110 4.543 -9.754 1.00 93.44 109 SER A CA 1
ATOM 838 C C . SER A 1 109 ? 5.808 3.955 -10.294 1.00 93.44 109 SER A C 1
ATOM 840 O O . SER A 1 109 ? 5.008 4.618 -10.967 1.00 93.44 109 SER A O 1
ATOM 842 N N . TYR A 1 110 ? 5.572 2.701 -9.936 1.00 95.31 110 TYR A N 1
ATOM 843 C CA . TYR A 1 110 ? 4.308 1.999 -10.066 1.00 95.31 110 TYR A CA 1
ATOM 844 C C . TYR A 1 110 ? 3.598 1.969 -8.722 1.00 95.31 110 TYR A C 1
ATOM 846 O O . TYR A 1 110 ? 4.212 2.113 -7.667 1.00 95.31 110 TYR A O 1
ATOM 854 N N . TYR A 1 111 ? 2.284 1.799 -8.772 1.00 96.50 111 TYR A N 1
ATOM 855 C CA . TYR A 1 111 ? 1.472 1.568 -7.597 1.00 96.50 111 TYR A CA 1
ATOM 856 C C . TYR A 1 111 ? 0.405 0.511 -7.867 1.00 96.50 111 TYR A C 1
ATOM 858 O O . TYR A 1 111 ? -0.027 0.293 -9.003 1.00 96.50 111 TYR A O 1
ATOM 866 N N . SER A 1 112 ? -0.053 -0.098 -6.785 1.00 97.50 112 SER A N 1
ATOM 867 C CA . SER A 1 112 ? -1.230 -0.956 -6.717 1.00 97.50 112 SER A CA 1
ATOM 868 C C . SER A 1 112 ? -1.931 -0.686 -5.386 1.00 97.50 112 SER A C 1
ATOM 870 O O . SER A 1 112 ? -1.323 -0.145 -4.461 1.00 97.50 112 SER A O 1
ATOM 872 N N . TYR A 1 113 ? -3.223 -0.986 -5.303 1.00 97.75 113 TYR A N 1
ATOM 873 C CA . TYR A 1 113 ? -4.023 -0.751 -4.104 1.00 97.75 113 TYR A CA 1
ATOM 874 C C . TYR A 1 113 ? -5.053 -1.856 -3.898 1.00 97.75 113 TYR A C 1
ATOM 876 O O . TYR A 1 113 ? -5.510 -2.458 -4.869 1.00 97.75 113 TYR A O 1
ATOM 884 N N . ALA A 1 114 ? -5.448 -2.061 -2.647 1.00 96.69 114 ALA A N 1
ATOM 885 C CA . ALA A 1 114 ? -6.532 -2.942 -2.236 1.00 96.69 114 ALA A CA 1
ATOM 886 C C . ALA A 1 114 ? -7.521 -2.140 -1.378 1.00 96.69 114 ALA A C 1
ATOM 888 O O . ALA A 1 114 ? -7.111 -1.371 -0.507 1.00 96.69 114 ALA A O 1
ATOM 889 N N . GLN A 1 115 ? -8.820 -2.278 -1.644 1.00 94.44 115 GLN A N 1
ATOM 890 C CA . GLN A 1 115 ? -9.862 -1.688 -0.797 1.00 94.44 115 GLN A CA 1
ATOM 891 C C . GLN A 1 115 ? -10.128 -2.611 0.389 1.00 94.44 115 GLN A C 1
ATOM 893 O O . GLN A 1 115 ? -10.098 -3.831 0.239 1.00 94.44 115 GLN A O 1
ATOM 898 N N . LEU A 1 116 ? -10.387 -2.022 1.553 1.00 87.75 116 LEU A N 1
ATOM 899 C CA . LEU A 1 116 ? -10.704 -2.758 2.769 1.00 87.75 116 LEU A CA 1
ATOM 900 C C . LEU A 1 116 ? -12.120 -2.400 3.216 1.00 87.75 116 LEU A C 1
ATOM 902 O O . LEU A 1 116 ? -12.311 -1.536 4.068 1.00 87.75 116 LEU A O 1
ATOM 906 N N . ASP A 1 117 ? -13.112 -3.077 2.642 1.00 73.62 117 ASP A N 1
ATOM 907 C CA . ASP A 1 117 ? -14.529 -2.724 2.811 1.00 73.62 117 ASP A CA 1
ATOM 908 C C . ASP A 1 117 ? -15.034 -2.864 4.270 1.00 73.62 117 ASP A C 1
ATOM 910 O O . ASP A 1 117 ? -16.065 -2.296 4.613 1.00 73.62 117 ASP A O 1
ATOM 914 N N . ASN A 1 118 ? -14.276 -3.553 5.142 1.00 68.31 118 ASN A N 1
ATOM 915 C CA . ASN A 1 118 ? -14.605 -3.814 6.556 1.00 68.31 118 ASN A CA 1
ATOM 916 C C . ASN A 1 118 ? -13.568 -3.278 7.573 1.00 68.31 118 ASN A C 1
ATOM 918 O O . ASN A 1 118 ? -13.556 -3.717 8.721 1.00 68.31 118 ASN A O 1
ATOM 922 N N . HIS A 1 119 ? -12.653 -2.390 7.163 1.00 70.56 119 HIS A N 1
ATOM 923 C CA . HIS A 1 119 ? -11.602 -1.852 8.047 1.00 70.56 119 HIS A CA 1
ATOM 924 C C . HIS A 1 119 ? -11.730 -0.336 8.172 1.00 70.56 119 HIS A C 1
ATOM 926 O O . HIS A 1 119 ? -10.813 0.393 7.806 1.00 70.56 119 HIS A O 1
ATOM 932 N N . ASP A 1 120 ? -12.877 0.131 8.652 1.00 71.75 120 ASP A N 1
ATOM 933 C CA . ASP A 1 120 ? -13.202 1.546 8.867 1.00 71.75 120 ASP A CA 1
ATOM 934 C C . ASP A 1 120 ? -12.349 2.199 9.971 1.00 71.75 120 ASP A C 1
ATOM 936 O O . ASP A 1 120 ? -11.948 3.368 9.879 1.00 71.75 120 ASP A O 1
ATOM 940 N N . ALA A 1 121 ? -11.986 1.417 10.985 1.00 84.44 121 ALA A N 1
ATOM 941 C CA . ALA A 1 121 ? -11.135 1.862 12.072 1.00 84.44 121 ALA A CA 1
ATOM 942 C C . ALA A 1 121 ? -9.648 1.934 11.677 1.00 84.44 121 ALA A C 1
ATOM 944 O O . ALA A 1 121 ? -9.102 1.075 10.981 1.00 84.44 121 ALA A O 1
ATOM 945 N N . LEU A 1 122 ? -8.958 2.965 12.178 1.00 88.44 122 LEU A N 1
ATOM 946 C CA . LEU A 1 122 ? -7.529 3.181 11.930 1.00 88.44 122 LEU A CA 1
ATOM 947 C C . LEU A 1 122 ? -6.669 1.999 12.396 1.00 88.44 122 LEU A C 1
ATOM 949 O O . LEU A 1 122 ? -5.801 1.564 11.644 1.00 88.44 122 LEU A O 1
ATOM 953 N N . HIS A 1 123 ? -6.937 1.471 13.594 1.00 87.25 123 HIS A N 1
ATOM 954 C CA . HIS A 1 123 ? -6.156 0.380 14.180 1.00 87.25 123 HIS A CA 1
ATOM 955 C C . HIS A 1 123 ? -6.213 -0.889 13.315 1.00 87.25 123 HIS A C 1
ATOM 957 O O . HIS A 1 123 ? -5.175 -1.484 13.048 1.00 87.25 123 HIS A O 1
ATOM 963 N N . LYS A 1 124 ? -7.385 -1.224 12.751 1.00 89.81 124 LYS A N 1
ATOM 964 C CA . LYS A 1 124 ? -7.553 -2.357 11.824 1.00 89.81 124 LYS A CA 1
ATOM 965 C C . LYS A 1 124 ? -6.654 -2.221 10.594 1.00 89.81 124 LYS A C 1
ATOM 967 O O . LYS A 1 124 ? -6.001 -3.170 10.184 1.00 89.81 124 LYS A O 1
ATOM 972 N N . ARG A 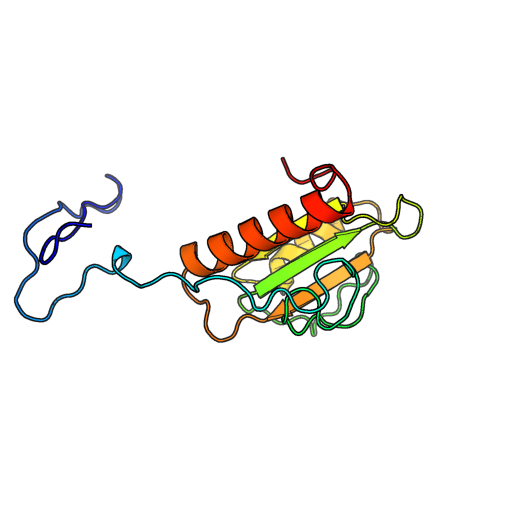1 125 ? -6.569 -1.023 10.007 1.00 92.25 125 ARG A N 1
ATOM 973 C CA . ARG A 1 125 ? -5.681 -0.775 8.857 1.00 92.25 125 ARG A CA 1
ATOM 974 C C . ARG A 1 125 ? -4.199 -0.838 9.224 1.00 92.25 125 ARG A C 1
ATOM 976 O O . ARG A 1 125 ? -3.413 -1.320 8.417 1.00 92.25 125 ARG A O 1
ATOM 983 N N . GLN A 1 126 ? -3.827 -0.349 10.408 1.00 92.81 126 GLN A N 1
ATOM 984 C CA . GLN A 1 126 ? -2.442 -0.372 10.893 1.00 92.81 126 GLN A CA 1
ATOM 985 C C . GLN A 1 126 ? -1.9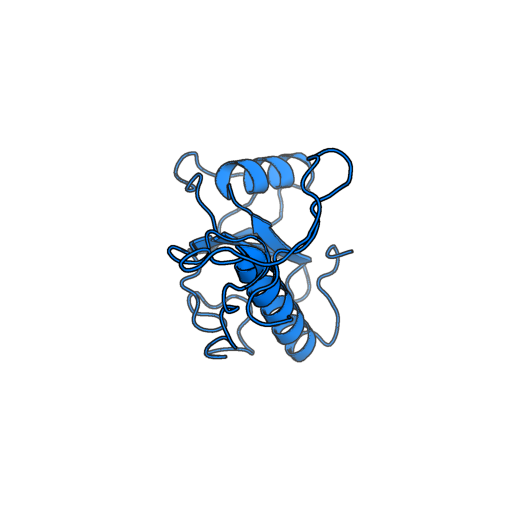52 -1.791 11.178 1.00 92.81 126 GLN A C 1
ATOM 987 O O . GLN A 1 126 ? -0.800 -2.099 10.882 1.00 92.81 126 GLN A O 1
ATOM 992 N N . GLU A 1 127 ? -2.814 -2.650 11.726 1.00 93.75 127 GLU A N 1
ATOM 993 C CA . GLU A 1 127 ? -2.519 -4.074 11.914 1.00 93.75 127 GLU A CA 1
ATOM 994 C C . GLU A 1 127 ? -2.171 -4.729 10.572 1.00 93.75 127 GLU A C 1
ATOM 996 O O . GLU A 1 127 ? -1.088 -5.297 10.430 1.00 93.75 127 GLU A O 1
ATOM 1001 N N . VAL A 1 128 ? -3.023 -4.542 9.557 1.00 95.06 128 VAL A N 1
ATOM 1002 C CA . VAL A 1 128 ? -2.796 -5.109 8.220 1.00 95.06 128 VAL A CA 1
ATOM 1003 C C . VAL A 1 128 ? -1.549 -4.519 7.553 1.00 95.06 128 VAL A C 1
ATOM 1005 O O . VAL A 1 128 ? -0.733 -5.257 7.016 1.00 95.06 128 VAL A O 1
ATOM 1008 N N . GLU A 1 129 ? -1.355 -3.198 7.599 1.00 96.62 129 GLU A N 1
ATOM 1009 C CA . GLU A 1 129 ? -0.153 -2.537 7.065 1.00 96.62 129 GLU A CA 1
ATOM 1010 C C . GLU A 1 129 ? 1.131 -3.087 7.703 1.00 96.62 129 GLU A C 1
ATOM 1012 O O . GLU A 1 129 ? 2.102 -3.372 7.003 1.00 96.62 129 GLU A O 1
ATOM 1017 N N . THR A 1 130 ? 1.118 -3.281 9.023 1.00 96.06 130 THR A N 1
ATOM 1018 C CA . THR A 1 130 ? 2.255 -3.815 9.780 1.00 96.06 130 THR A CA 1
ATOM 1019 C C . THR A 1 130 ? 2.563 -5.252 9.373 1.00 96.06 130 THR A C 1
ATOM 1021 O O . THR A 1 130 ? 3.727 -5.604 9.182 1.00 96.06 130 THR A O 1
ATOM 1024 N N . GLU A 1 131 ? 1.533 -6.077 9.195 1.00 96.38 131 GLU A N 1
ATOM 1025 C CA . GLU A 1 131 ? 1.691 -7.457 8.737 1.00 96.38 131 GLU A CA 1
ATOM 1026 C C . GLU A 1 131 ? 2.254 -7.527 7.310 1.00 96.38 131 GLU A C 1
ATOM 1028 O O . GLU A 1 131 ? 3.164 -8.312 7.050 1.00 96.38 131 GLU A O 1
ATOM 1033 N N . LEU A 1 132 ? 1.809 -6.645 6.407 1.00 97.50 132 LEU A N 1
ATOM 1034 C CA . LEU A 1 132 ? 2.363 -6.535 5.052 1.00 97.50 132 LEU A CA 1
ATOM 1035 C C . LEU A 1 132 ? 3.834 -6.098 5.043 1.00 97.50 132 LEU A C 1
ATOM 1037 O O . LEU A 1 132 ? 4.615 -6.605 4.239 1.00 97.50 132 LEU A O 1
ATOM 1041 N N . ILE A 1 133 ? 4.231 -5.177 5.927 1.00 97.50 133 ILE A N 1
ATOM 1042 C CA . ILE A 1 133 ? 5.643 -4.796 6.101 1.00 97.50 133 ILE A CA 1
ATOM 1043 C C . ILE A 1 133 ? 6.457 -5.993 6.613 1.00 97.50 133 ILE A C 1
ATOM 1045 O O . ILE A 1 133 ? 7.578 -6.209 6.157 1.00 97.50 133 ILE A O 1
ATOM 1049 N N . GLY A 1 134 ? 5.890 -6.798 7.516 1.00 96.81 134 GLY A N 1
ATOM 1050 C CA . GLY A 1 134 ? 6.500 -8.044 7.980 1.00 96.81 134 GLY A CA 1
ATOM 1051 C C . GLY A 1 134 ? 6.690 -9.067 6.858 1.00 96.81 134 GLY A C 1
ATOM 1052 O O . GLY A 1 134 ? 7.785 -9.601 6.704 1.00 96.81 134 GLY A O 1
ATOM 1053 N N . ALA A 1 135 ? 5.663 -9.297 6.036 1.00 96.88 135 ALA A N 1
ATOM 1054 C CA . ALA A 1 135 ? 5.748 -10.184 4.874 1.00 96.88 135 ALA A CA 1
ATOM 1055 C C . ALA A 1 135 ? 6.791 -9.696 3.856 1.00 96.88 135 ALA A C 1
ATOM 1057 O O . ALA A 1 135 ? 7.603 -10.478 3.372 1.00 96.88 135 ALA A O 1
ATOM 1058 N N . HIS A 1 136 ? 6.832 -8.386 3.595 1.00 97.06 136 HIS A N 1
ATOM 1059 C CA . HIS A 1 136 ? 7.862 -7.777 2.752 1.00 97.06 136 HIS A CA 1
ATOM 1060 C C . HIS A 1 136 ? 9.274 -7.995 3.303 1.00 97.06 136 HIS A C 1
ATOM 1062 O O . HIS A 1 136 ? 10.164 -8.366 2.542 1.00 97.06 136 HIS A O 1
ATOM 1068 N N . TRP A 1 137 ? 9.477 -7.835 4.614 1.00 96.94 137 TRP A N 1
ATOM 1069 C CA . TRP A 1 137 ? 10.771 -8.097 5.246 1.00 96.94 137 TRP A CA 1
ATOM 1070 C C . TRP A 1 137 ? 11.224 -9.546 5.056 1.00 96.94 137 TRP A C 1
ATOM 1072 O O . TRP A 1 137 ? 12.405 -9.782 4.816 1.00 96.94 137 TRP A O 1
ATOM 1082 N N . LEU A 1 138 ? 10.310 -10.511 5.182 1.00 96.44 138 LEU A N 1
ATOM 1083 C CA . LEU A 1 138 ? 10.636 -11.929 5.012 1.00 96.44 138 LEU A CA 1
ATOM 1084 C C . LEU A 1 138 ? 11.129 -12.247 3.596 1.00 96.44 138 LEU A C 1
ATOM 1086 O O . LEU A 1 138 ? 12.010 -13.088 3.458 1.00 96.44 138 LEU A O 1
ATOM 1090 N N . GLU A 1 139 ? 10.602 -11.560 2.581 1.00 95.31 139 GLU A N 1
ATOM 1091 C CA . GLU A 1 139 ? 10.999 -11.761 1.183 1.00 95.31 139 GLU A CA 1
ATOM 1092 C C . GLU A 1 139 ? 12.255 -10.962 0.802 1.00 95.31 139 GLU A C 1
ATOM 1094 O O . GLU A 1 139 ? 13.152 -11.459 0.129 1.00 95.31 139 GLU A O 1
ATOM 1099 N N . CYS A 1 140 ? 12.348 -9.708 1.243 1.00 94.44 140 CYS A N 1
ATOM 1100 C CA . CYS A 1 140 ? 13.398 -8.783 0.812 1.00 94.44 140 CYS A CA 1
ATOM 1101 C C . CYS A 1 140 ? 14.595 -8.691 1.768 1.00 94.44 140 CYS A C 1
ATOM 1103 O O . CYS A 1 140 ? 15.557 -7.987 1.458 1.00 94.44 140 CYS A O 1
ATOM 1105 N N . GLU A 1 141 ? 14.517 -9.320 2.946 1.00 95.25 141 GLU A N 1
ATOM 1106 C CA . GLU A 1 141 ? 15.479 -9.216 4.059 1.00 95.25 141 GLU A CA 1
ATOM 1107 C C . GLU A 1 141 ? 15.770 -7.768 4.508 1.00 95.25 141 GLU A C 1
ATOM 1109 O O . GLU A 1 141 ? 16.799 -7.463 5.117 1.00 95.25 141 GLU A O 1
ATOM 1114 N N . ARG A 1 142 ? 14.854 -6.845 4.203 1.00 94.06 142 ARG A N 1
ATOM 1115 C CA . ARG A 1 142 ? 14.921 -5.427 4.565 1.00 94.06 142 ARG A CA 1
ATOM 1116 C C . ARG A 1 142 ? 13.534 -4.805 4.533 1.00 94.06 142 ARG A C 1
ATOM 1118 O O . ARG A 1 142 ? 12.647 -5.289 3.838 1.00 94.06 142 ARG A O 1
ATOM 1125 N N . ALA A 1 143 ? 13.378 -3.684 5.229 1.00 93.38 143 ALA A N 1
ATOM 1126 C CA . ALA A 1 143 ? 12.166 -2.879 5.146 1.00 93.38 143 ALA A CA 1
ATOM 1127 C C . ALA A 1 143 ? 12.038 -2.202 3.766 1.00 93.38 143 ALA A C 1
ATOM 1129 O O . ALA A 1 143 ? 13.057 -2.000 3.091 1.00 93.38 143 ALA A O 1
ATOM 1130 N N . PRO A 1 144 ? 10.823 -1.789 3.357 1.00 94.69 144 PRO A N 1
ATOM 1131 C CA . PRO A 1 144 ? 10.656 -0.970 2.164 1.00 94.69 144 PRO A CA 1
ATOM 1132 C C . PRO A 1 144 ? 11.490 0.314 2.275 1.00 94.69 144 PRO A C 1
ATOM 1134 O O . PRO A 1 144 ? 11.513 0.961 3.323 1.00 94.69 144 PRO A O 1
ATOM 1137 N N . THR A 1 145 ? 12.196 0.672 1.201 1.00 91.75 145 THR A N 1
ATOM 1138 C CA . THR A 1 145 ? 13.261 1.693 1.220 1.00 91.75 145 THR A CA 1
ATOM 1139 C C . THR A 1 145 ? 12.820 3.059 1.754 1.00 91.75 145 THR A C 1
ATOM 1141 O O . THR A 1 145 ? 13.609 3.732 2.410 1.00 91.75 145 THR A O 1
ATOM 1144 N N . ASP A 1 146 ? 11.568 3.456 1.514 1.00 90.94 146 ASP A N 1
ATOM 1145 C CA . ASP A 1 146 ? 11.036 4.774 1.879 1.00 90.94 146 ASP A CA 1
ATOM 1146 C C . ASP A 1 146 ? 10.024 4.707 3.042 1.00 90.94 146 ASP A C 1
ATOM 1148 O O . ASP A 1 146 ? 9.171 5.587 3.173 1.00 90.94 146 ASP A O 1
ATOM 1152 N N . GLN A 1 147 ? 10.037 3.630 3.837 1.00 89.94 147 GLN A N 1
ATOM 1153 C CA . GLN A 1 147 ? 8.997 3.359 4.839 1.00 89.94 147 GLN A CA 1
ATOM 1154 C C . GLN A 1 147 ? 9.058 4.268 6.085 1.00 89.94 147 GLN A C 1
ATOM 1156 O O . GLN A 1 147 ? 8.010 4.482 6.701 1.00 89.94 147 GLN A O 1
ATOM 1161 N N . PHE A 1 148 ? 10.241 4.784 6.456 1.00 81.00 148 PHE A N 1
ATOM 1162 C CA . PHE A 1 148 ? 10.519 5.474 7.731 1.00 81.00 148 PHE A CA 1
ATOM 1163 C C . PHE A 1 148 ? 11.220 6.825 7.560 1.00 81.00 148 PHE A C 1
ATOM 1165 O O . PHE A 1 148 ? 12.058 6.946 6.640 1.00 81.00 148 PHE A O 1
#

Organism: NCBI:txid1476858

Radius of gyration: 18.07 Å; chains: 1; bounding box: 40×35×49 Å

pLDDT: mean 87.5, std 11.37, range [56.84, 98.06]

InterPro domains:
  IPR000305 GIY-YIG endonuclease [PF01541] (72-113)
  IPR000305 GIY-YIG endonuclease [PS50164] (69-147)

Secondary structure (DSSP, 8-state):
--TTEEPP--TTT----EEPPTT---GGG---------TTTT-TT-TTGGG--PPPPEEGGG--TTS-SSSEEEEEEETTS-SS-SEEEEES-HHHHHHHHHHHS-TTEEEEEEE-TT--SHHHHHHHHHHHHHHHHHHHSS--TT--

Foldseek 3Di:
DDPQKAPADPVVVPRDIDGHDVPDDHPVPDDAPPQFPCVPLLPLQDCCHSNFRKDHKDFLLCLDPPQFQAWWKKWKDAPVDDPATQEIDTDRGPSVVSVVCSVVDDRRMMMIIGHDPPCNDPRNR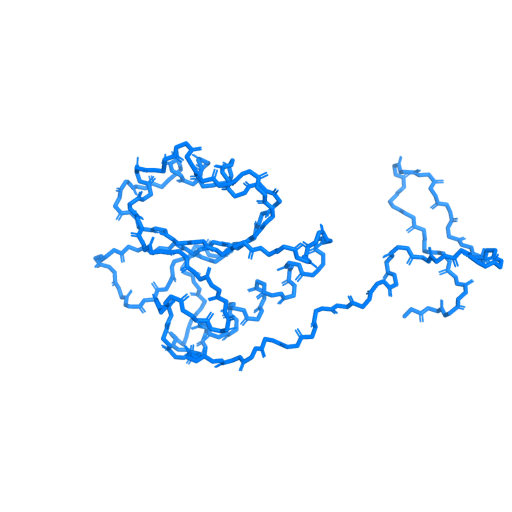VVVSVNSQVSRCVNVVDGRNNYD